Protein AF-A0A833M386-F1 (afdb_monomer_lite)

pLDDT: mean 83.4, std 14.84, range [47.72, 96.25]

Structure (mmCIF, N/CA/C/O backbone):
data_AF-A0A833M386-F1
#
_entry.id   AF-A0A833M386-F1
#
loop_
_atom_site.group_PDB
_atom_site.id
_atom_site.type_symbol
_atom_site.label_atom_id
_atom_site.label_alt_id
_atom_site.label_comp_id
_atom_site.label_asym_id
_atom_site.label_entity_id
_atom_site.label_seq_id
_atom_site.pdbx_PDB_ins_code
_atom_site.Cartn_x
_atom_site.Cartn_y
_atom_site.Cartn_z
_atom_site.occupancy
_atom_site.B_iso_or_equiv
_atom_site.auth_seq_id
_atom_site.auth_comp_id
_atom_site.auth_asym_id
_atom_site.auth_atom_id
_atom_site.pdbx_PDB_model_num
ATOM 1 N N . MET A 1 1 ? 11.374 -1.919 -17.528 1.00 83.75 1 MET A N 1
ATOM 2 C CA . MET A 1 1 ? 11.288 -2.928 -16.452 1.00 83.75 1 MET A CA 1
ATOM 3 C C . MET A 1 1 ? 10.330 -2.396 -15.398 1.00 83.75 1 MET A C 1
ATOM 5 O O . MET A 1 1 ? 10.399 -1.198 -15.141 1.00 83.75 1 MET A O 1
ATOM 9 N N . CYS A 1 2 ? 9.409 -3.216 -14.885 1.00 89.69 2 CYS A N 1
ATOM 10 C CA . CYS A 1 2 ? 8.542 -2.809 -13.771 1.00 89.69 2 CYS A CA 1
ATOM 11 C C . CYS A 1 2 ? 9.288 -3.003 -12.436 1.00 89.69 2 CYS A C 1
ATOM 13 O O . CYS A 1 2 ? 10.096 -3.931 -12.368 1.00 89.69 2 CYS A O 1
ATOM 15 N N . PRO A 1 3 ? 9.046 -2.153 -11.418 1.0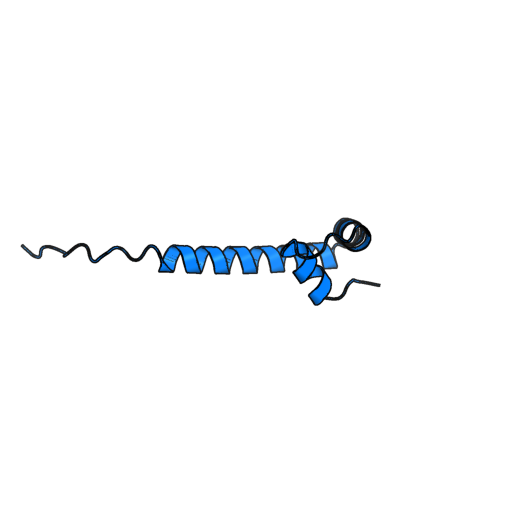0 90.81 3 PRO A N 1
ATOM 16 C CA . PRO A 1 3 ? 9.549 -2.357 -10.060 1.00 90.81 3 PRO A CA 1
ATOM 17 C C . PRO A 1 3 ? 9.014 -3.660 -9.465 1.00 90.81 3 PRO A C 1
ATOM 19 O O . PRO A 1 3 ? 7.945 -4.139 -9.861 1.00 90.81 3 PRO A O 1
ATOM 22 N N . GLU A 1 4 ? 9.746 -4.221 -8.508 1.00 92.75 4 GLU A N 1
ATOM 23 C CA . GLU A 1 4 ? 9.292 -5.413 -7.807 1.00 92.75 4 GLU A CA 1
ATOM 24 C C . GLU A 1 4 ? 8.116 -5.064 -6.884 1.00 92.75 4 GLU A C 1
ATOM 26 O O . GLU A 1 4 ? 7.969 -3.935 -6.406 1.00 92.75 4 GLU A O 1
ATOM 31 N N . GLN A 1 5 ? 7.259 -6.044 -6.594 1.00 89.81 5 GLN A N 1
ATOM 32 C CA . GLN A 1 5 ? 6.105 -5.835 -5.712 1.00 89.81 5 GLN A CA 1
ATOM 33 C C . GLN A 1 5 ? 6.527 -5.335 -4.316 1.00 89.81 5 GLN A C 1
ATOM 35 O O . GLN A 1 5 ? 5.833 -4.518 -3.712 1.00 89.81 5 GLN A O 1
ATOM 40 N N . LYS A 1 6 ? 7.684 -5.794 -3.814 1.00 92.38 6 LYS A N 1
ATOM 41 C CA . LYS A 1 6 ? 8.261 -5.354 -2.533 1.00 92.38 6 LYS A CA 1
ATOM 42 C C . LYS A 1 6 ? 8.559 -3.851 -2.525 1.00 92.38 6 LYS A C 1
ATOM 44 O O . LYS A 1 6 ? 8.314 -3.193 -1.517 1.00 92.38 6 LYS A O 1
ATOM 49 N N . ASP A 1 7 ? 9.024 -3.312 -3.646 1.00 92.19 7 ASP A N 1
ATOM 50 C CA . ASP A 1 7 ? 9.362 -1.895 -3.776 1.00 92.19 7 ASP A CA 1
ATOM 51 C C . ASP A 1 7 ? 8.096 -1.030 -3.803 1.00 92.19 7 ASP A C 1
ATOM 53 O O . ASP A 1 7 ? 8.019 -0.003 -3.129 1.00 92.19 7 ASP A O 1
ATOM 57 N N . LEU A 1 8 ? 7.052 -1.490 -4.507 1.00 91.88 8 LEU A N 1
ATOM 58 C CA . LEU A 1 8 ? 5.732 -0.850 -4.491 1.00 91.88 8 LEU A CA 1
ATOM 59 C C . LEU A 1 8 ? 5.123 -0.845 -3.081 1.00 91.88 8 LEU A C 1
ATOM 61 O O . LEU A 1 8 ? 4.558 0.163 -2.664 1.00 91.88 8 LEU A O 1
ATOM 65 N N . MET A 1 9 ? 5.279 -1.935 -2.326 1.00 92.94 9 MET A N 1
ATOM 66 C CA . MET A 1 9 ? 4.827 -2.018 -0.934 1.00 92.94 9 MET A CA 1
ATOM 67 C C . MET A 1 9 ? 5.584 -1.037 -0.028 1.00 92.94 9 MET A C 1
ATOM 69 O O . MET A 1 9 ? 4.968 -0.314 0.753 1.00 92.94 9 MET A O 1
ATOM 73 N N . ASN A 1 10 ? 6.9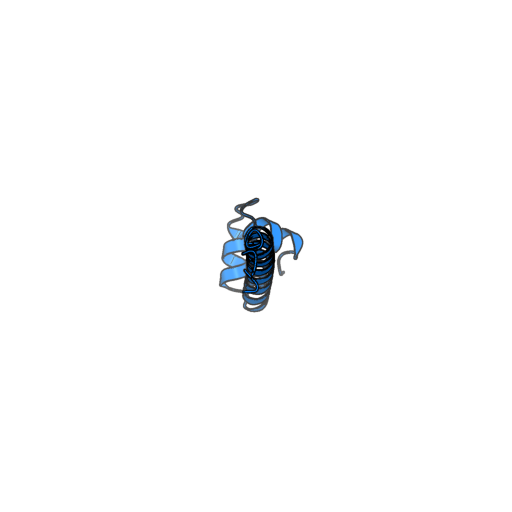14 -0.974 -0.135 1.00 92.38 10 ASN A N 1
ATOM 74 C CA . ASN A 1 10 ? 7.725 -0.028 0.638 1.00 92.38 10 ASN A CA 1
ATOM 75 C C . ASN A 1 10 ? 7.361 1.429 0.329 1.00 92.38 10 ASN A C 1
ATOM 77 O O . ASN A 1 10 ? 7.312 2.248 1.250 1.00 92.38 10 ASN A O 1
ATOM 81 N N . TYR A 1 11 ? 7.064 1.727 -0.939 1.00 92.00 11 TYR A N 1
ATOM 82 C CA . TYR A 1 11 ? 6.568 3.029 -1.374 1.00 92.00 11 TYR A CA 1
ATOM 83 C C . TYR A 1 11 ? 5.228 3.381 -0.709 1.00 92.00 11 TYR A C 1
ATOM 85 O O . TYR A 1 11 ? 5.110 4.455 -0.124 1.00 92.00 11 TYR A O 1
ATOM 93 N N . VAL A 1 12 ? 4.241 2.476 -0.741 1.00 91.31 12 VAL A N 1
ATOM 94 C CA . VAL A 1 12 ? 2.916 2.711 -0.134 1.00 91.31 12 VAL A CA 1
ATOM 95 C C . VAL A 1 12 ? 3.010 2.882 1.384 1.00 91.31 12 VAL A C 1
ATOM 97 O O . VAL A 1 12 ? 2.374 3.762 1.954 1.00 91.31 12 VAL A O 1
ATOM 100 N N . LEU A 1 13 ? 3.858 2.093 2.047 1.00 90.00 13 LEU A N 1
ATOM 101 C CA . LEU A 1 13 ? 4.097 2.203 3.489 1.00 90.00 13 LEU A CA 1
ATOM 102 C C . LEU A 1 13 ? 4.914 3.449 3.880 1.00 90.00 13 LEU A C 1
ATOM 104 O O . LEU A 1 13 ? 5.216 3.625 5.061 1.00 90.00 13 LEU A O 1
ATOM 108 N N . GLY A 1 14 ? 5.330 4.278 2.914 1.00 88.94 14 GLY A N 1
ATOM 109 C CA . GLY A 1 14 ? 6.156 5.463 3.147 1.00 88.94 14 GLY A CA 1
ATOM 110 C C . GLY A 1 14 ? 7.552 5.150 3.695 1.00 88.94 14 GLY A C 1
ATOM 111 O O . GLY A 1 14 ? 8.210 6.035 4.235 1.00 88.94 14 GLY A O 1
ATOM 112 N N . ARG A 1 15 ? 8.004 3.893 3.585 1.00 87.94 15 ARG A N 1
ATOM 113 C CA . ARG A 1 15 ? 9.297 3.428 4.116 1.00 87.94 15 ARG A CA 1
ATOM 114 C C . ARG A 1 15 ? 10.465 3.824 3.223 1.00 87.94 15 ARG A C 1
ATOM 116 O O . ARG A 1 15 ? 11.583 3.942 3.710 1.00 87.94 15 ARG A O 1
ATOM 123 N N . GLU A 1 16 ? 10.202 4.032 1.936 1.00 78.06 16 GLU A N 1
ATOM 124 C CA . GLU A 1 16 ? 11.205 4.445 0.963 1.00 78.06 16 GLU A CA 1
ATOM 125 C C . GLU A 1 16 ? 10.624 5.474 -0.010 1.00 78.06 16 GLU A C 1
ATOM 127 O O . GLU A 1 16 ? 9.527 5.306 -0.548 1.00 78.06 16 GLU A O 1
ATOM 132 N N . VAL A 1 17 ? 11.370 6.556 -0.238 1.00 71.75 17 VAL A N 1
ATOM 133 C CA . VAL A 1 17 ? 10.994 7.624 -1.171 1.00 71.75 17 VAL A CA 1
ATOM 134 C C . VAL A 1 17 ? 11.920 7.565 -2.380 1.00 71.75 17 VAL A C 1
ATOM 136 O O . VAL A 1 17 ? 12.838 8.369 -2.522 1.00 71.75 17 VAL A O 1
ATOM 139 N N . ASP A 1 18 ? 11.676 6.602 -3.267 1.00 83.88 18 ASP A N 1
ATOM 140 C CA . ASP A 1 18 ? 12.386 6.511 -4.542 1.00 83.88 18 ASP A CA 1
ATOM 141 C C . ASP A 1 18 ? 11.620 7.276 -5.641 1.00 83.88 18 ASP A C 1
ATOM 143 O O . ASP A 1 18 ? 10.479 6.967 -6.013 1.00 83.88 18 ASP A O 1
ATOM 147 N N . GLN A 1 19 ? 12.260 8.317 -6.180 1.00 86.88 19 GLN A N 1
ATOM 148 C CA . GLN A 1 19 ? 11.686 9.169 -7.223 1.00 86.88 19 GLN A CA 1
ATOM 149 C C . GLN A 1 19 ? 11.443 8.416 -8.541 1.00 86.88 19 GLN A C 1
ATOM 151 O O . GLN A 1 19 ? 10.508 8.754 -9.279 1.00 86.88 19 GLN A O 1
ATOM 156 N N . LYS A 1 20 ? 12.242 7.388 -8.850 1.00 90.00 20 LYS A N 1
ATOM 157 C CA . LYS A 1 20 ? 12.063 6.551 -10.042 1.00 90.00 20 LYS A CA 1
ATOM 158 C C . LYS A 1 20 ? 10.832 5.673 -9.891 1.00 90.00 20 LYS A C 1
ATOM 160 O O . LYS A 1 20 ? 10.054 5.603 -10.838 1.00 90.00 20 LYS A O 1
ATOM 165 N N . ILE A 1 21 ? 10.607 5.078 -8.717 1.00 91.38 21 ILE A N 1
ATOM 166 C CA . ILE A 1 21 ? 9.392 4.293 -8.439 1.00 91.38 21 ILE A CA 1
ATOM 167 C C . ILE A 1 21 ? 8.153 5.173 -8.597 1.00 91.38 21 ILE A C 1
ATOM 169 O O . ILE A 1 21 ? 7.251 4.826 -9.360 1.00 91.38 21 ILE A O 1
ATOM 173 N N . ARG A 1 22 ? 8.142 6.359 -7.976 1.00 91.38 22 ARG A N 1
ATOM 174 C CA . ARG A 1 22 ? 7.039 7.324 -8.119 1.00 91.38 22 ARG A CA 1
ATOM 175 C C . ARG A 1 22 ? 6.771 7.679 -9.583 1.00 91.38 22 ARG A C 1
ATOM 177 O O . ARG A 1 22 ? 5.627 7.643 -10.035 1.00 91.38 22 ARG A O 1
ATOM 184 N N . SER A 1 23 ? 7.825 8.001 -10.333 1.00 93.62 23 SER A N 1
ATOM 185 C CA . SER A 1 23 ? 7.704 8.351 -11.755 1.00 93.62 23 SER A CA 1
ATOM 186 C C . SER A 1 23 ? 7.185 7.167 -12.576 1.00 93.62 23 SER A C 1
ATOM 188 O O . SER A 1 23 ? 6.340 7.335 -13.453 1.00 93.62 23 SER A O 1
ATOM 190 N N . HIS A 1 24 ? 7.629 5.950 -12.258 1.00 93.94 24 HIS A N 1
ATOM 191 C CA . HIS A 1 24 ? 7.191 4.736 -12.935 1.00 93.94 24 HIS A CA 1
ATOM 192 C C . HIS A 1 24 ? 5.723 4.406 -12.647 1.00 93.94 24 HIS A C 1
ATOM 194 O O . HIS A 1 24 ? 4.985 4.122 -13.586 1.00 93.94 24 HIS A O 1
ATOM 200 N N . ILE A 1 25 ? 5.269 4.495 -11.392 1.00 92.69 25 ILE A N 1
ATOM 201 C CA . ILE A 1 25 ? 3.853 4.325 -11.014 1.00 92.69 25 ILE A CA 1
ATOM 202 C C . ILE A 1 25 ? 2.976 5.335 -11.766 1.00 92.69 25 ILE A C 1
ATOM 204 O O . ILE A 1 25 ? 1.875 5.008 -12.216 1.00 92.69 25 ILE A O 1
ATOM 208 N N . HIS A 1 26 ? 3.472 6.561 -11.959 1.00 92.56 26 HIS A N 1
ATOM 209 C CA . HIS A 1 26 ? 2.738 7.577 -12.701 1.00 92.56 26 HIS A CA 1
ATOM 210 C C . HIS A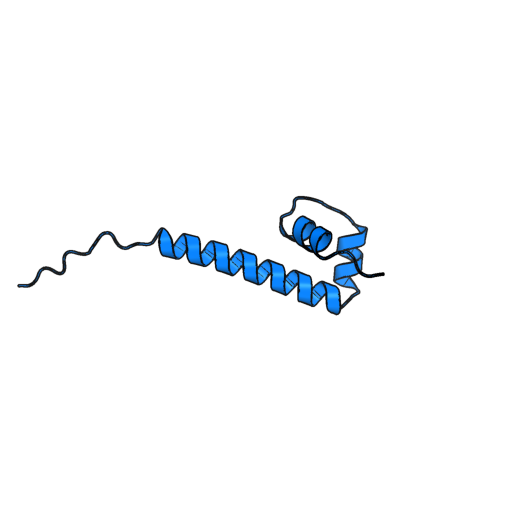 1 26 ? 2.550 7.205 -14.181 1.00 92.56 26 HIS A C 1
ATOM 212 O O . HIS A 1 26 ? 1.474 7.435 -14.729 1.00 92.56 26 HIS A O 1
ATOM 218 N N . VAL A 1 27 ? 3.541 6.591 -14.829 1.00 94.94 27 VAL A N 1
ATOM 219 C CA . VAL A 1 27 ? 3.492 6.287 -16.272 1.00 94.94 27 VAL A CA 1
ATOM 220 C C . VAL A 1 27 ? 2.931 4.886 -16.566 1.00 94.94 27 VAL A C 1
ATOM 222 O O . VAL A 1 27 ? 2.215 4.688 -17.549 1.00 94.94 27 VAL A O 1
ATOM 225 N N . CYS A 1 28 ? 3.207 3.897 -15.716 1.00 96.25 28 CYS A N 1
ATOM 226 C CA . CYS A 1 28 ? 2.823 2.504 -15.921 1.00 96.25 28 CYS A CA 1
ATOM 227 C C . CYS A 1 28 ? 1.446 2.199 -15.315 1.00 96.25 28 CYS A C 1
ATOM 229 O O . CYS A 1 28 ? 1.288 2.107 -14.097 1.00 96.25 28 CYS A O 1
ATOM 2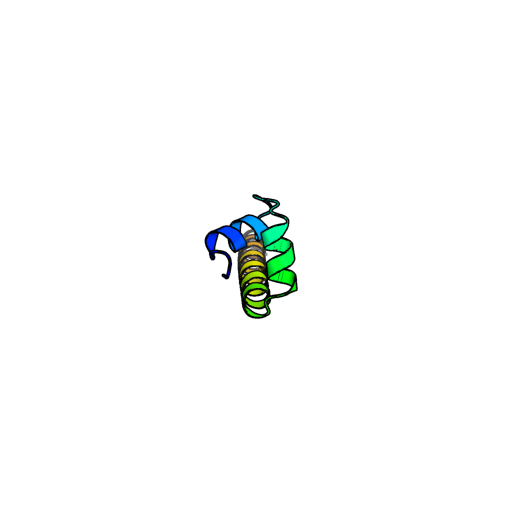31 N N . LYS A 1 29 ? 0.442 1.953 -16.170 1.00 95.38 29 LYS A N 1
ATOM 232 C CA . LYS A 1 29 ? -0.919 1.577 -15.733 1.00 95.38 29 LYS A CA 1
ATOM 233 C C . LYS A 1 29 ? -0.948 0.311 -14.865 1.00 95.38 29 LYS A C 1
ATOM 235 O O . LYS A 1 29 ? -1.795 0.221 -13.982 1.00 95.38 29 LYS A O 1
ATOM 240 N N . GLY A 1 30 ? -0.052 -0.648 -15.122 1.00 95.56 30 GLY A N 1
ATOM 241 C CA . GLY A 1 30 ? 0.058 -1.885 -14.341 1.00 95.56 30 GLY A CA 1
ATOM 242 C C . GLY A 1 30 ? 0.478 -1.602 -12.902 1.00 95.56 30 GLY A C 1
ATOM 243 O O . GLY A 1 30 ? -0.259 -1.925 -11.976 1.00 95.56 30 GLY A O 1
ATOM 244 N N . CYS A 1 31 ? 1.598 -0.897 -12.725 1.00 94.75 31 CYS A N 1
ATOM 245 C CA . CYS A 1 31 ? 2.075 -0.497 -11.401 1.00 94.75 31 CYS A CA 1
ATOM 246 C C . CYS A 1 31 ? 1.083 0.420 -10.687 1.00 94.75 31 CYS A C 1
ATOM 248 O O . CYS A 1 31 ? 0.867 0.243 -9.501 1.00 94.75 31 CYS A O 1
ATOM 250 N N . ARG A 1 32 ? 0.408 1.331 -11.403 1.00 94.94 32 ARG A N 1
ATOM 251 C CA . ARG A 1 32 ? -0.642 2.174 -10.812 1.00 94.94 32 ARG A CA 1
ATOM 252 C C . ARG A 1 32 ? -1.779 1.357 -10.195 1.00 94.94 32 ARG A C 1
ATOM 254 O O . ARG A 1 32 ? -2.219 1.672 -9.096 1.00 94.94 32 ARG A O 1
ATOM 261 N N . ARG A 1 33 ? -2.266 0.327 -10.897 1.00 95.94 33 ARG A N 1
ATOM 262 C CA . ARG A 1 33 ? -3.325 -0.556 -10.379 1.00 95.94 33 ARG A CA 1
ATOM 263 C C . ARG A 1 33 ? -2.844 -1.390 -9.201 1.00 95.94 33 ARG A C 1
ATOM 265 O O . ARG A 1 33 ? -3.592 -1.549 -8.247 1.00 95.94 33 ARG A O 1
ATOM 272 N N . GLU A 1 34 ? -1.621 -1.903 -9.271 1.00 95.19 34 GLU A N 1
ATOM 273 C CA . GLU A 1 34 ? -1.053 -2.685 -8.173 1.00 95.19 34 GLU A CA 1
ATOM 274 C C . GLU A 1 34 ? -0.858 -1.825 -6.919 1.00 95.19 34 GLU A C 1
ATOM 276 O O . GLU A 1 34 ? -1.265 -2.223 -5.837 1.00 95.19 34 GLU A O 1
ATOM 281 N N . THR A 1 35 ? -0.326 -0.608 -7.060 1.00 94.50 35 THR A N 1
ATOM 282 C CA . THR A 1 35 ? -0.211 0.354 -5.956 1.00 94.50 35 THR A CA 1
ATOM 283 C C . THR A 1 35 ? -1.570 0.635 -5.317 1.00 94.50 35 THR A C 1
ATOM 285 O O . THR A 1 35 ? -1.683 0.509 -4.103 1.00 94.50 35 THR A O 1
ATOM 288 N N . ALA A 1 36 ? -2.608 0.909 -6.116 1.00 93.94 36 ALA A N 1
ATOM 289 C CA . ALA A 1 36 ? -3.961 1.120 -5.595 1.00 93.94 36 ALA A CA 1
ATOM 290 C C . ALA A 1 36 ? -4.499 -0.116 -4.851 1.00 93.94 36 ALA A C 1
ATOM 292 O O . ALA A 1 36 ? -5.076 0.005 -3.779 1.00 93.94 36 ALA A O 1
ATOM 293 N N . ARG A 1 37 ? -4.249 -1.324 -5.372 1.00 95.25 37 ARG A N 1
ATOM 294 C CA . ARG A 1 37 ? -4.642 -2.574 -4.707 1.00 95.25 37 ARG A CA 1
ATOM 295 C C . ARG A 1 37 ? -3.946 -2.759 -3.354 1.00 95.25 37 ARG A C 1
ATOM 297 O O . ARG A 1 37 ? -4.560 -3.264 -2.418 1.00 95.25 37 ARG A O 1
ATOM 304 N N . LEU A 1 38 ? -2.669 -2.395 -3.259 1.00 94.06 38 LEU A N 1
ATOM 305 C CA . LEU A 1 38 ? -1.917 -2.442 -2.004 1.00 94.06 38 LEU A CA 1
ATOM 306 C C . LEU A 1 38 ? -2.451 -1.414 -0.996 1.00 94.06 38 LEU A C 1
ATOM 308 O O . LEU A 1 38 ? -2.612 -1.750 0.175 1.00 94.06 38 LEU A O 1
ATOM 312 N N . GLU A 1 39 ? -2.768 -0.199 -1.450 1.00 94.12 39 GLU A N 1
ATOM 313 C CA . GLU A 1 39 ? -3.405 0.845 -0.635 1.00 94.12 39 GLU A CA 1
ATOM 314 C C . GLU A 1 39 ? -4.771 0.395 -0.101 1.00 94.12 39 GLU A C 1
ATOM 316 O O . GLU A 1 39 ? -5.019 0.508 1.098 1.00 94.12 39 GLU A O 1
ATOM 321 N N . ASP A 1 40 ? -5.616 -0.195 -0.951 1.00 94.25 40 ASP A N 1
ATOM 322 C CA . ASP A 1 40 ? -6.925 -0.726 -0.554 1.00 94.25 40 ASP A CA 1
ATOM 323 C C . ASP A 1 40 ? -6.798 -1.844 0.490 1.00 94.25 40 ASP A C 1
ATOM 325 O O . ASP A 1 40 ? -7.571 -1.891 1.446 1.00 94.25 40 ASP A O 1
ATOM 329 N N . GLY A 1 41 ? -5.809 -2.734 0.343 1.00 90.31 41 GLY A N 1
ATOM 330 C CA . GLY A 1 41 ? -5.542 -3.792 1.321 1.00 90.31 41 GLY A CA 1
ATOM 331 C C . GLY A 1 41 ? -5.139 -3.242 2.691 1.00 90.31 41 GLY A C 1
ATOM 332 O O . GLY A 1 41 ? -5.623 -3.720 3.714 1.00 90.31 41 GLY A O 1
ATOM 333 N N . LEU A 1 42 ? -4.301 -2.201 2.715 1.00 89.94 42 LEU A N 1
ATOM 334 C CA . LEU A 1 42 ? -3.904 -1.528 3.954 1.00 89.94 42 LEU A CA 1
ATOM 335 C C . LEU A 1 42 ? -5.067 -0.758 4.587 1.00 89.94 42 LEU A C 1
ATOM 337 O O . LEU A 1 42 ? -5.222 -0.777 5.807 1.00 89.94 42 LEU A O 1
ATOM 341 N N . LEU A 1 43 ? -5.898 -0.104 3.770 1.00 88.75 43 LEU A N 1
ATOM 342 C CA . LEU A 1 43 ? -7.101 0.583 4.234 1.00 88.75 43 LEU A CA 1
ATOM 343 C C . LEU A 1 43 ? -8.098 -0.409 4.846 1.00 88.75 43 LEU A C 1
ATOM 345 O O . LEU A 1 43 ? -8.647 -0.144 5.913 1.00 88.75 43 LEU A O 1
ATOM 349 N N . ALA A 1 44 ? -8.311 -1.556 4.196 1.00 89.44 44 ALA A N 1
ATOM 350 C CA . ALA A 1 44 ? -9.186 -2.610 4.693 1.00 89.44 44 ALA A CA 1
ATOM 351 C C . ALA A 1 44 ? -8.680 -3.178 6.026 1.00 89.44 44 ALA A C 1
ATOM 353 O O . ALA A 1 44 ? -9.460 -3.276 6.967 1.00 89.44 44 ALA A O 1
ATOM 354 N N . GLU A 1 45 ? -7.381 -3.469 6.145 1.00 86.00 45 GLU A N 1
ATOM 355 C CA . GLU A 1 45 ? -6.789 -3.954 7.400 1.00 86.00 45 GLU A CA 1
ATOM 356 C C . GLU A 1 45 ? -6.926 -2.922 8.534 1.00 86.00 45 GLU A C 1
ATOM 358 O O . GLU A 1 45 ? -7.288 -3.266 9.664 1.00 86.00 45 GLU A O 1
ATOM 363 N N . ALA A 1 46 ? -6.678 -1.641 8.242 1.00 85.75 46 ALA A N 1
ATOM 364 C CA . ALA A 1 46 ? -6.869 -0.563 9.208 1.00 85.75 46 ALA A CA 1
ATOM 365 C C . ALA A 1 46 ? -8.335 -0.476 9.663 1.00 85.75 46 ALA A C 1
ATOM 367 O O . ALA A 1 46 ? -8.601 -0.440 10.865 1.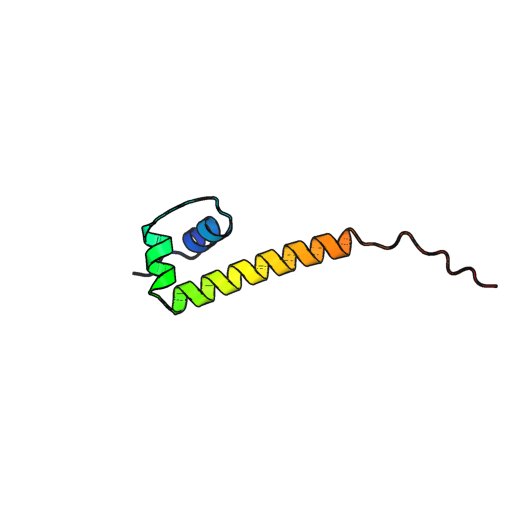00 85.75 46 ALA A O 1
ATOM 368 N N . LEU A 1 47 ? -9.278 -0.536 8.719 1.00 87.44 47 LEU A N 1
ATOM 369 C CA . LEU A 1 47 ? -10.710 -0.510 9.000 1.00 87.44 47 LEU A CA 1
ATOM 370 C C . LEU A 1 47 ? -11.157 -1.719 9.831 1.00 87.44 47 LEU A C 1
ATOM 372 O O . LEU A 1 47 ? -11.901 -1.563 10.798 1.00 87.44 47 LEU A O 1
ATOM 376 N N . GLU A 1 48 ? -10.698 -2.924 9.498 1.00 86.75 48 GLU A N 1
ATOM 377 C CA . GLU A 1 48 ? -10.986 -4.135 10.273 1.00 86.75 48 GLU A CA 1
ATOM 378 C C . GLU A 1 48 ? -10.479 -4.008 11.713 1.00 86.75 48 GLU A C 1
ATOM 380 O O . GLU A 1 48 ? -11.178 -4.383 12.662 1.00 86.75 48 GLU A O 1
ATOM 385 N N . ARG A 1 49 ? -9.296 -3.412 11.902 1.00 84.12 49 ARG A N 1
ATOM 386 C CA . ARG A 1 49 ? -8.746 -3.130 13.230 1.00 84.12 49 ARG A CA 1
ATOM 387 C C . ARG A 1 49 ? -9.580 -2.098 13.985 1.00 84.12 49 ARG A C 1
ATOM 389 O O . ARG A 1 49 ? -9.846 -2.299 15.169 1.00 84.12 49 ARG A O 1
ATOM 396 N N . GLU A 1 50 ? -10.024 -1.034 13.325 1.00 79.56 50 GLU A N 1
ATOM 397 C CA . GLU A 1 50 ? -10.905 -0.032 13.930 1.00 79.56 50 GLU A CA 1
ATOM 398 C C . GLU A 1 50 ? -12.252 -0.641 14.345 1.00 79.56 50 GLU A C 1
ATOM 400 O O . GLU A 1 50 ? -12.673 -0.468 15.491 1.00 79.56 50 GLU A O 1
ATOM 405 N N . ILE A 1 51 ? -12.882 -1.456 13.494 1.00 81.56 51 ILE A N 1
ATOM 406 C CA . ILE A 1 51 ? -14.120 -2.183 13.827 1.00 81.56 51 ILE A CA 1
ATOM 407 C C . ILE A 1 51 ? -13.902 -3.119 15.024 1.00 81.56 51 ILE A C 1
ATOM 409 O O . ILE A 1 51 ? -14.732 -3.162 15.934 1.00 81.56 51 ILE A O 1
ATOM 413 N N . ALA A 1 52 ? -12.777 -3.839 15.070 1.00 75.62 52 ALA A N 1
ATOM 414 C CA . ALA A 1 52 ? -12.440 -4.705 16.197 1.00 75.62 52 ALA A CA 1
ATOM 415 C C . ALA A 1 52 ? -12.259 -3.921 17.512 1.00 75.62 52 ALA A C 1
ATOM 417 O O . ALA A 1 52 ? -12.619 -4.425 18.582 1.00 75.62 52 ALA A O 1
ATOM 418 N N . THR A 1 53 ? -11.740 -2.687 17.449 1.00 73.12 53 THR A N 1
ATOM 419 C CA . THR A 1 53 ? -11.660 -1.786 18.614 1.00 73.12 53 THR A CA 1
ATOM 420 C C . THR A 1 53 ? -13.007 -1.179 18.990 1.00 73.12 53 THR A C 1
ATOM 422 O O . THR A 1 53 ? -13.268 -0.963 20.172 1.00 73.12 53 THR A O 1
ATOM 425 N N . PHE A 1 54 ? -13.908 -1.004 18.022 1.00 62.84 54 PHE A N 1
ATOM 426 C CA . PHE A 1 54 ? -15.286 -0.573 18.233 1.00 62.84 54 PHE A CA 1
ATOM 427 C C . PHE A 1 54 ? -16.201 -1.751 18.592 1.00 62.84 54 PHE A C 1
ATOM 429 O O . PHE A 1 54 ? -17.346 -1.834 18.150 1.00 62.84 54 PHE A O 1
ATOM 436 N N . ARG A 1 55 ? -15.723 -2.673 19.439 1.00 59.62 55 ARG A N 1
ATOM 437 C CA . ARG A 1 55 ? -16.624 -3.558 20.181 1.00 59.62 55 ARG A CA 1
ATOM 438 C C . ARG A 1 55 ? -17.500 -2.662 21.061 1.00 59.62 55 ARG A C 1
ATOM 440 O O . ARG A 1 55 ? -16.964 -2.080 22.007 1.00 59.62 55 ARG A O 1
ATOM 447 N N . PRO A 1 56 ? -18.822 -2.555 20.830 1.00 53.53 56 PRO A N 1
ATOM 448 C CA . PRO A 1 56 ? -19.686 -1.982 21.844 1.00 53.53 56 PRO A CA 1
ATOM 449 C C . PRO A 1 56 ? -19.503 -2.845 23.093 1.00 53.53 56 PRO A C 1
ATOM 451 O O . PRO A 1 56 ? -19.793 -4.044 23.074 1.00 53.53 56 PRO A O 1
ATOM 454 N N . LEU A 1 57 ? -18.972 -2.255 24.169 1.00 54.50 57 LEU A N 1
ATOM 455 C CA . LEU A 1 57 ? -19.149 -2.793 25.513 1.00 54.50 57 LEU A CA 1
ATOM 456 C C . LEU A 1 57 ? -20.632 -3.102 25.622 1.00 54.50 57 LEU A C 1
ATOM 458 O O . LEU A 1 57 ? -21.434 -2.176 25.555 1.00 54.50 57 LEU A O 1
ATOM 462 N N . SER A 1 58 ? -20.961 -4.393 25.672 1.00 50.41 58 SER A N 1
ATOM 463 C CA . SER A 1 58 ? -22.304 -4.951 25.755 1.00 50.41 58 SER A CA 1
ATOM 464 C C . SER A 1 58 ? -23.288 -3.926 26.314 1.00 50.41 58 SER A C 1
ATOM 466 O O . SER A 1 58 ? -23.331 -3.720 27.530 1.00 50.41 58 SER A O 1
ATOM 468 N N . VAL A 1 59 ? -24.070 -3.266 25.450 1.00 49.47 59 VAL A N 1
ATOM 469 C CA . VAL A 1 59 ? -25.317 -2.666 25.916 1.00 49.47 59 VAL A CA 1
ATOM 470 C C . VAL A 1 59 ? -26.068 -3.854 26.480 1.00 49.47 59 VAL A C 1
ATOM 472 O O . VAL A 1 59 ? -26.518 -4.719 25.730 1.00 49.47 59 VAL A O 1
ATOM 475 N N . ARG A 1 60 ? -26.073 -3.969 27.815 1.00 54.06 60 ARG A N 1
ATOM 476 C CA . ARG A 1 60 ? -26.945 -4.882 28.538 1.00 54.06 60 ARG A CA 1
ATOM 477 C C . ARG A 1 60 ? -28.313 -4.583 27.968 1.00 54.06 60 ARG A C 1
ATOM 479 O O . ARG A 1 60 ? -28.883 -3.535 28.257 1.00 54.06 60 ARG A O 1
ATOM 486 N N . ASN A 1 61 ? -28.777 -5.457 27.086 1.00 47.72 61 ASN A N 1
ATOM 487 C CA . ASN A 1 61 ? -30.131 -5.416 26.602 1.00 47.72 61 ASN A CA 1
ATOM 488 C C . ASN A 1 61 ? -30.943 -5.743 27.851 1.00 47.72 61 ASN A C 1
ATOM 490 O O . ASN A 1 61 ? -31.018 -6.898 28.272 1.00 47.72 61 ASN A O 1
ATOM 494 N N . GLY A 1 62 ? -31.363 -4.682 28.544 1.00 48.69 62 GLY A N 1
ATOM 495 C CA . GLY A 1 62 ? -32.210 -4.732 29.714 1.00 48.69 62 GLY A CA 1
ATOM 496 C C . GLY A 1 62 ? -33.515 -5.342 29.261 1.00 48.69 62 GLY A C 1
ATOM 497 O O . GLY A 1 62 ? -34.416 -4.637 28.817 1.00 48.69 62 GLY A O 1
ATOM 498 N N . LYS A 1 63 ? -33.565 -6.671 29.309 1.00 49.50 63 LYS A N 1
ATOM 499 C CA . LYS A 1 63 ? -34.784 -7.448 29.194 1.00 49.50 63 LYS A CA 1
ATOM 500 C C . LYS A 1 63 ? -35.650 -7.004 30.376 1.00 49.50 63 LYS A C 1
ATOM 502 O O . LYS A 1 63 ? -35.361 -7.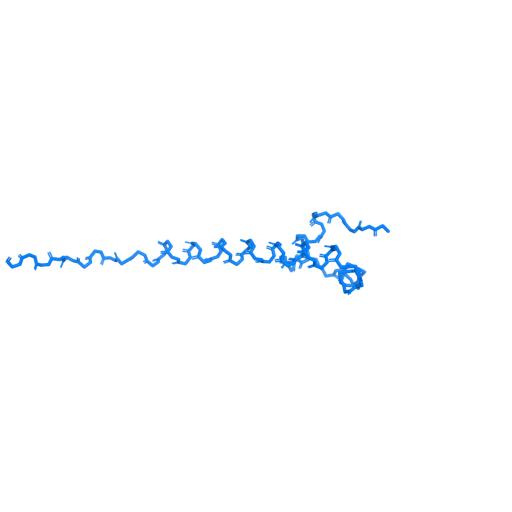364 31.516 1.00 49.50 63 LYS A O 1
ATOM 507 N N . LYS A 1 64 ? -36.584 -6.092 30.096 1.00 54.97 64 LYS A N 1
ATOM 508 C CA . LYS A 1 64 ? -37.771 -5.864 30.921 1.00 54.97 64 LYS A CA 1
ATOM 509 C C . LYS A 1 64 ? -38.597 -7.143 30.972 1.00 54.97 64 LYS A C 1
ATOM 511 O O . LYS A 1 64 ? -38.559 -7.895 29.969 1.00 54.97 64 LYS A O 1
#

Foldseek 3Di:
DQDDLVVLLCVLVVVDDDPVNVVCCVVDPVSVVSSVVSNVVVVVVVVVVVVVVPPPPDPPPPPD

Radius of gyration: 18.97 Å; chains: 1; bounding box: 50×17×47 Å

Organism: NCBI:txid183

Sequence (64 aa):
MCPEQKDLMNYVLGREVDQKIRSHIHVCKGCRRETARLEDGLLAEALEREIATFRPLSVRNGKK

Secondary structure (DSSP, 8-state):
-PPPHHHHHHHHTTS---HHHHHHHHH-HHHHHHHHHHHHHHHHHHHHHHHHHT----------